Protein AF-A0A4P9Y990-F1 (afdb_monomer_lite)

Foldseek 3Di:
DDDDDDDDDDDPDPVVVVLVVVLVVVLLVLLVVLVPDPDPVVSVVSVVVNVLSVLLVLLVVLVHHSVVLVVVVVVVVVVVLVQWDADSPPRDIDRCVVVVNDDDPVVVVVVVVVSVVVSVPHD

Structure (mmCIF, N/CA/C/O backbone):
data_AF-A0A4P9Y990-F1
#
_entry.id   AF-A0A4P9Y990-F1
#
loop_
_atom_site.group_PDB
_atom_site.id
_atom_site.type_symbol
_atom_site.label_atom_id
_atom_site.label_alt_id
_atom_site.label_comp_id
_atom_site.label_asym_id
_atom_site.label_entity_id
_atom_site.label_seq_id
_atom_site.pdbx_PDB_ins_code
_atom_site.Cartn_x
_atom_site.Cartn_y
_atom_site.Cartn_z
_atom_site.occupancy
_atom_site.B_iso_or_equiv
_atom_site.auth_seq_id
_atom_site.auth_comp_id
_atom_site.auth_asym_id
_atom_site.auth_atom_id
_atom_site.pdbx_PDB_model_num
ATOM 1 N N . SER A 1 1 ? -18.519 -13.060 28.486 1.00 38.22 1 SER A N 1
ATOM 2 C CA . SER A 1 1 ? -18.771 -13.955 27.340 1.00 38.22 1 SER A CA 1
ATOM 3 C C . SER A 1 1 ? -17.691 -13.700 26.306 1.00 38.22 1 SER A C 1
ATOM 5 O O . SER A 1 1 ? -17.747 -12.657 25.667 1.00 38.22 1 SER A O 1
ATOM 7 N N . SER A 1 2 ? -16.680 -14.566 26.205 1.00 31.48 2 SER A N 1
ATOM 8 C CA . SER A 1 2 ? -15.669 -14.463 25.141 1.00 31.48 2 SER A CA 1
ATOM 9 C C . SER A 1 2 ? -16.326 -14.829 23.810 1.00 31.48 2 SER A C 1
ATOM 11 O O . SER A 1 2 ? -17.057 -15.820 23.753 1.00 31.48 2 SER A O 1
ATOM 13 N N . LYS A 1 3 ? -16.156 -13.997 22.780 1.00 41.78 3 LYS A N 1
ATOM 14 C CA . LYS A 1 3 ? -16.634 -14.278 21.423 1.00 41.78 3 LYS A CA 1
ATOM 15 C C . LYS A 1 3 ? -15.407 -14.570 20.569 1.00 41.78 3 LYS A C 1
ATOM 17 O O . LYS A 1 3 ? -14.598 -13.681 20.347 1.00 41.78 3 LYS A O 1
ATOM 22 N N . THR A 1 4 ? -15.268 -15.815 20.130 1.00 43.56 4 THR A N 1
ATOM 23 C CA . THR A 1 4 ? -14.177 -16.250 19.254 1.00 43.56 4 THR A CA 1
ATOM 24 C C . THR A 1 4 ? -14.634 -16.165 17.803 1.00 43.56 4 THR A C 1
ATOM 26 O O . THR A 1 4 ? -15.719 -16.640 17.470 1.00 43.56 4 THR A O 1
ATOM 29 N N . VAL A 1 5 ? -13.804 -15.569 16.949 1.00 43.94 5 VAL A N 1
ATOM 30 C CA . VAL A 1 5 ? -13.953 -15.569 15.489 1.00 43.94 5 VAL A CA 1
ATOM 31 C C . VAL A 1 5 ? -12.755 -16.316 14.911 1.00 43.94 5 VAL A C 1
ATOM 33 O O . VAL A 1 5 ? -11.632 -16.115 15.362 1.00 43.94 5 VAL A O 1
ATOM 36 N N . SER A 1 6 ? -12.997 -17.199 13.944 1.00 60.88 6 SER A N 1
ATOM 37 C CA . SER A 1 6 ? -11.956 -17.991 13.283 1.00 60.88 6 SER A CA 1
ATOM 38 C C . SER A 1 6 ? -11.836 -17.565 11.826 1.00 60.88 6 SER A C 1
ATOM 40 O O . SER A 1 6 ? -12.820 -17.609 11.087 1.00 60.88 6 SER A O 1
ATOM 42 N N . ILE A 1 7 ? -10.634 -17.164 11.417 1.00 59.03 7 ILE A N 1
ATOM 43 C CA . ILE A 1 7 ? -10.298 -16.810 10.035 1.00 59.03 7 ILE A CA 1
ATOM 44 C C . ILE A 1 7 ? -9.495 -17.975 9.452 1.00 59.03 7 ILE A C 1
ATOM 46 O O . ILE A 1 7 ? -8.493 -18.385 10.029 1.00 59.03 7 ILE A O 1
ATOM 50 N N . VAL A 1 8 ? -9.955 -18.541 8.333 1.00 70.50 8 VAL A N 1
ATOM 51 C CA . VAL A 1 8 ? -9.263 -19.644 7.649 1.00 70.50 8 VAL A CA 1
ATOM 52 C C . VAL A 1 8 ? -8.455 -19.076 6.492 1.00 70.50 8 VAL A C 1
ATOM 54 O O . VAL A 1 8 ? -9.025 -18.609 5.505 1.00 70.50 8 VAL A O 1
ATOM 57 N N . VAL A 1 9 ? -7.134 -19.157 6.602 1.00 65.06 9 VAL A N 1
ATOM 58 C CA . VAL A 1 9 ? -6.197 -18.768 5.545 1.00 65.06 9 VAL A CA 1
ATOM 59 C C . VAL A 1 9 ? -5.828 -20.002 4.721 1.00 65.06 9 VAL A C 1
ATOM 61 O O . VAL A 1 9 ? -5.624 -21.088 5.262 1.00 65.06 9 VAL A O 1
ATOM 64 N N . ARG A 1 10 ? -5.769 -19.863 3.392 1.00 72.69 10 ARG A N 1
ATOM 65 C CA . ARG A 1 10 ? -5.292 -20.909 2.473 1.00 72.69 10 ARG A CA 1
ATOM 66 C C . ARG A 1 10 ? -4.229 -20.320 1.553 1.00 72.69 10 ARG A C 1
ATOM 68 O O . ARG A 1 10 ? -4.499 -19.319 0.899 1.00 72.69 10 ARG A O 1
ATOM 75 N N . GLY A 1 11 ? -3.064 -20.960 1.479 1.00 68.44 11 GLY A N 1
ATOM 76 C CA . GLY A 1 11 ? -1.951 -20.571 0.608 1.00 68.44 11 GLY A CA 1
ATOM 77 C C . GLY A 1 11 ? -1.427 -21.750 -0.213 1.00 68.44 11 GLY A C 1
ATOM 78 O O . GLY A 1 11 ? -1.612 -22.908 0.161 1.00 68.44 11 GLY A O 1
ATOM 79 N N . GLY A 1 12 ? -0.807 -21.451 -1.359 1.00 67.88 12 GLY A N 1
ATOM 80 C CA . GLY A 1 12 ? -0.280 -22.456 -2.295 1.00 67.88 12 GLY A CA 1
ATOM 81 C C . GLY A 1 12 ? 1.034 -23.108 -1.851 1.00 67.88 12 GLY A C 1
ATOM 82 O O . GLY A 1 12 ? 1.370 -24.189 -2.327 1.00 67.88 12 GLY A O 1
ATOM 83 N N . THR A 1 13 ? 1.760 -22.480 -0.925 1.00 71.00 13 THR A N 1
ATOM 84 C CA . THR A 1 13 ? 2.963 -23.008 -0.269 1.00 71.00 13 THR A CA 1
ATOM 85 C C . THR A 1 13 ? 3.002 -22.530 1.187 1.00 71.00 13 THR A C 1
ATOM 87 O O . THR A 1 13 ? 2.322 -21.566 1.541 1.00 71.00 13 THR A O 1
ATOM 90 N N . VAL A 1 14 ? 3.781 -23.208 2.037 1.00 71.06 14 VAL A N 1
ATOM 91 C CA . VAL A 1 14 ? 3.857 -22.914 3.482 1.00 71.06 14 VAL A CA 1
ATOM 92 C C . VAL A 1 14 ? 4.420 -21.513 3.750 1.00 71.06 14 VAL A C 1
ATOM 94 O O . VAL A 1 14 ? 3.848 -20.786 4.546 1.00 71.06 14 VAL A O 1
ATOM 97 N N . ASN A 1 15 ? 5.436 -21.078 2.997 1.00 72.38 15 ASN A N 1
ATOM 98 C CA . ASN A 1 15 ? 6.017 -19.736 3.149 1.00 72.38 15 ASN A CA 1
ATOM 99 C C . ASN A 1 15 ? 4.982 -18.619 2.914 1.00 72.38 15 ASN A C 1
ATOM 101 O O . ASN A 1 15 ? 4.928 -17.656 3.665 1.00 72.38 15 ASN A O 1
ATOM 105 N N . TYR A 1 16 ? 4.106 -18.778 1.913 1.00 66.38 16 TYR A N 1
ATOM 106 C CA . TYR A 1 16 ? 3.026 -17.818 1.658 1.00 66.38 16 TYR A CA 1
ATOM 107 C C . TYR A 1 16 ? 1.974 -17.802 2.773 1.00 66.38 16 TYR A C 1
ATOM 109 O O . TYR A 1 16 ? 1.322 -16.785 2.981 1.00 66.38 16 TYR A O 1
ATOM 117 N N . LEU A 1 17 ? 1.761 -18.928 3.457 1.00 72.69 17 LEU A N 1
ATOM 118 C CA . LEU A 1 17 ? 0.848 -19.005 4.596 1.00 72.69 17 LEU A CA 1
ATOM 119 C C . LEU A 1 17 ? 1.424 -18.279 5.813 1.00 72.69 17 LEU A C 1
ATOM 121 O O . LEU A 1 17 ? 0.695 -17.497 6.416 1.00 72.69 17 LEU A O 1
ATOM 125 N N . ASP A 1 18 ? 2.711 -18.471 6.102 1.00 79.94 18 ASP A N 1
ATOM 126 C CA . ASP A 1 18 ? 3.406 -17.816 7.218 1.00 79.94 18 ASP A CA 1
ATOM 127 C C . ASP A 1 18 ? 3.433 -16.286 7.053 1.00 79.94 18 ASP A C 1
ATOM 129 O O . ASP A 1 18 ? 3.196 -15.545 8.010 1.00 79.94 18 ASP A O 1
ATOM 133 N N . ASP A 1 19 ? 3.659 -15.799 5.828 1.00 71.56 19 ASP A N 1
ATOM 134 C CA . ASP A 1 19 ? 3.644 -14.362 5.532 1.00 71.56 19 ASP A CA 1
ATOM 135 C C . ASP A 1 19 ? 2.238 -13.761 5.687 1.00 71.56 19 ASP A C 1
ATOM 137 O O . ASP A 1 19 ? 2.076 -12.660 6.223 1.00 71.56 19 ASP A O 1
ATOM 141 N N . ILE A 1 20 ? 1.197 -14.493 5.269 1.00 71.12 20 ILE A N 1
ATOM 142 C CA . ILE A 1 20 ? -0.190 -14.048 5.448 1.00 71.12 20 ILE A CA 1
ATOM 143 C C . ILE A 1 20 ? -0.571 -14.070 6.932 1.00 71.12 20 ILE A C 1
ATOM 145 O O . ILE A 1 20 ? -1.190 -13.117 7.405 1.00 71.12 20 ILE A O 1
ATOM 149 N N . GLU A 1 21 ? -0.193 -15.107 7.675 1.00 79.56 21 GLU A N 1
ATOM 150 C CA . GLU A 1 21 ? -0.446 -15.200 9.115 1.00 79.56 21 GLU A CA 1
ATOM 151 C C . GLU A 1 21 ? 0.193 -14.024 9.861 1.00 79.56 21 GLU A C 1
ATOM 153 O O . GLU A 1 21 ? -0.509 -13.316 10.586 1.00 79.56 21 GLU A O 1
ATOM 158 N N . ARG A 1 22 ? 1.467 -13.715 9.579 1.00 76.69 22 ARG A N 1
ATOM 159 C CA . ARG A 1 22 ? 2.141 -12.523 10.120 1.00 76.69 22 ARG A CA 1
ATOM 160 C C . ARG A 1 22 ? 1.415 -11.231 9.781 1.00 76.69 22 ARG A C 1
ATOM 162 O O . ARG A 1 22 ? 1.214 -10.400 10.661 1.00 76.69 22 ARG A O 1
ATOM 169 N N . SER A 1 23 ? 0.984 -11.067 8.530 1.00 71.69 23 SER A N 1
ATOM 170 C CA . SER A 1 23 ? 0.277 -9.851 8.117 1.00 71.69 23 SER A CA 1
ATOM 171 C C . SER A 1 23 ? -1.056 -9.666 8.855 1.00 71.69 23 SER A C 1
ATOM 173 O O . SER A 1 23 ? -1.426 -8.542 9.199 1.00 71.69 23 SER A O 1
ATOM 175 N N . ILE A 1 24 ? -1.762 -10.765 9.145 1.00 72.62 24 ILE A N 1
ATOM 176 C CA . ILE A 1 24 ? -3.019 -10.753 9.898 1.00 72.62 24 ILE A CA 1
ATOM 177 C C . ILE A 1 24 ? -2.746 -10.454 11.372 1.00 72.62 24 ILE A C 1
ATOM 179 O O . ILE A 1 24 ? -3.440 -9.619 11.951 1.00 72.62 24 ILE A O 1
ATOM 183 N N . ASP A 1 25 ? -1.730 -11.078 11.966 1.00 75.31 25 ASP A N 1
ATOM 184 C CA . ASP A 1 25 ? -1.332 -10.820 13.351 1.00 75.31 25 ASP A CA 1
ATOM 185 C C . ASP A 1 25 ? -0.914 -9.359 13.560 1.00 75.31 25 ASP A C 1
ATOM 187 O O . ASP A 1 25 ? -1.358 -8.714 14.518 1.00 75.31 25 ASP A O 1
ATOM 191 N N . ASP A 1 26 ? -0.130 -8.796 12.642 1.00 73.75 26 ASP A N 1
ATOM 192 C CA . ASP A 1 26 ? 0.271 -7.389 12.675 1.00 73.75 26 ASP A CA 1
ATOM 193 C C . ASP A 1 26 ? -0.935 -6.459 12.499 1.00 73.75 26 ASP A C 1
ATOM 195 O O . ASP A 1 26 ? -1.077 -5.474 13.232 1.00 73.75 26 ASP A O 1
ATOM 199 N N . ALA A 1 27 ? -1.853 -6.787 11.585 1.00 66.12 27 ALA A N 1
ATOM 200 C CA . ALA A 1 27 ? -3.084 -6.027 11.393 1.00 66.12 27 ALA A CA 1
ATOM 201 C C . ALA A 1 27 ? -3.962 -6.036 12.658 1.00 66.12 27 ALA A C 1
ATOM 203 O O . ALA A 1 27 ? -4.411 -4.978 13.110 1.00 66.12 27 ALA A O 1
ATOM 204 N N . VAL A 1 28 ? -4.156 -7.202 13.282 1.00 64.25 28 VAL A N 1
ATOM 205 C CA . VAL A 1 28 ? -4.940 -7.351 14.518 1.00 64.25 28 VAL A CA 1
ATOM 206 C C . VAL A 1 28 ? -4.285 -6.598 15.678 1.00 64.25 28 VAL A C 1
ATOM 208 O O . VAL A 1 28 ? -4.972 -5.877 16.409 1.00 64.25 28 VAL A O 1
ATOM 211 N N . ASN A 1 29 ? -2.965 -6.703 15.841 1.00 65.94 29 ASN A N 1
ATOM 212 C CA . ASN A 1 29 ? -2.233 -6.001 16.899 1.00 65.94 29 ASN A CA 1
ATOM 213 C C . ASN A 1 29 ? -2.242 -4.475 16.709 1.00 65.94 29 ASN A C 1
ATOM 215 O O . ASN A 1 29 ? -2.383 -3.728 17.687 1.00 65.94 29 ASN A O 1
ATOM 219 N N . ASN A 1 30 ? -2.174 -3.996 15.466 1.00 60.88 30 ASN A N 1
ATOM 220 C CA . ASN A 1 30 ? -2.280 -2.571 15.155 1.00 60.88 30 ASN A CA 1
ATOM 221 C C . ASN A 1 30 ? -3.689 -2.037 15.431 1.00 60.88 30 ASN A C 1
ATOM 223 O O . ASN A 1 30 ? -3.840 -0.996 16.073 1.00 60.88 30 ASN A O 1
ATOM 227 N N . VAL A 1 31 ? -4.729 -2.777 15.046 1.00 58.72 31 VAL A N 1
ATOM 228 C CA . VAL A 1 31 ? -6.126 -2.426 15.340 1.00 58.72 31 VAL A CA 1
ATOM 229 C C . VAL A 1 31 ? -6.402 -2.412 16.842 1.00 58.72 31 VAL A C 1
ATOM 231 O O . VAL A 1 31 ? -7.008 -1.467 17.350 1.00 58.72 31 VAL A O 1
ATOM 234 N N . LYS A 1 32 ? -5.914 -3.414 17.577 1.00 58.91 32 LYS A N 1
ATOM 235 C CA . LYS A 1 32 ? -6.016 -3.457 19.041 1.00 58.91 32 LYS A CA 1
ATOM 236 C C . LYS A 1 32 ? -5.365 -2.230 19.678 1.00 58.91 32 LYS A C 1
ATOM 238 O O . LYS A 1 32 ? -5.909 -1.667 20.626 1.00 58.91 32 LYS A O 1
ATOM 243 N N . SER A 1 33 ? -4.236 -1.792 19.126 1.00 56.41 33 SER A N 1
ATOM 244 C CA . SER A 1 33 ? -3.546 -0.578 19.566 1.00 56.41 33 SER A CA 1
ATOM 245 C C . SER A 1 33 ? -4.368 0.684 19.279 1.00 56.41 33 SER A C 1
ATOM 247 O O . SER A 1 33 ? -4.441 1.564 20.130 1.00 56.41 33 SER A O 1
ATOM 249 N N . ILE A 1 34 ? -5.056 0.758 18.133 1.00 55.75 34 ILE A N 1
ATOM 250 C CA . ILE A 1 34 ? -5.950 1.872 17.759 1.00 55.75 34 ILE A CA 1
ATOM 251 C C . ILE A 1 34 ? -7.200 1.930 18.652 1.00 55.75 34 ILE A C 1
ATOM 253 O O . ILE A 1 34 ? -7.589 3.016 19.083 1.00 55.75 34 ILE A O 1
ATOM 257 N N . ALA A 1 35 ? -7.809 0.782 18.966 1.00 54.34 35 ALA A N 1
ATOM 258 C CA . ALA A 1 35 ? -9.000 0.692 19.817 1.00 54.34 35 ALA A CA 1
ATOM 259 C C . ALA A 1 35 ? -8.744 1.129 21.273 1.00 54.34 35 ALA A C 1
ATOM 261 O O . ALA A 1 35 ? -9.676 1.506 21.981 1.00 54.34 35 ALA A O 1
ATOM 262 N N . GLN A 1 36 ? -7.484 1.104 21.720 1.00 57.12 36 GLN A N 1
ATOM 263 C CA . GLN A 1 36 ? -7.077 1.558 23.053 1.00 57.12 36 GLN A CA 1
ATOM 264 C C . GLN A 1 36 ? -6.690 3.049 23.107 1.00 57.12 36 GLN A C 1
ATOM 266 O O . GLN A 1 36 ? -6.448 3.579 24.193 1.00 57.12 36 GLN A O 1
ATOM 271 N N . VAL A 1 37 ? -6.637 3.756 21.970 1.00 55.03 37 VAL A N 1
ATOM 272 C CA . VAL A 1 37 ? -6.197 5.159 21.912 1.00 55.03 37 VAL A CA 1
ATOM 273 C C . VAL A 1 37 ? -7.391 6.107 22.086 1.00 55.03 37 VAL A C 1
ATOM 275 O O . VAL A 1 37 ? -8.257 6.219 21.227 1.00 55.03 37 VAL A O 1
ATOM 278 N N . HIS A 1 38 ? -7.402 6.865 23.187 1.00 56.97 38 HIS A N 1
ATOM 279 C CA . HIS A 1 38 ? -8.414 7.888 23.507 1.00 56.97 38 HIS A CA 1
ATOM 280 C C . HIS A 1 38 ? -8.335 9.173 22.645 1.00 56.97 38 HIS A C 1
ATOM 282 O O . HIS A 1 38 ? -9.072 10.125 22.899 1.00 56.97 38 HIS A O 1
ATOM 288 N N . ASN A 1 39 ? -7.442 9.238 21.649 1.00 61.06 39 ASN A N 1
ATOM 289 C CA . ASN A 1 39 ? -7.162 10.441 20.860 1.00 61.06 39 ASN A CA 1
ATOM 290 C C . ASN A 1 39 ? -7.367 10.207 19.353 1.00 61.06 39 ASN A C 1
ATOM 292 O O . ASN A 1 39 ? -6.555 9.557 18.697 1.00 61.06 39 ASN A O 1
ATOM 296 N N . TYR A 1 40 ? -8.432 10.796 18.803 1.00 61.19 40 TYR A N 1
ATOM 297 C CA . TYR A 1 40 ? -8.868 10.625 17.412 1.00 61.19 40 TYR A CA 1
ATOM 298 C C . TYR A 1 40 ? -7.768 10.924 16.379 1.00 61.19 40 TYR A C 1
ATOM 300 O O . TYR A 1 40 ? -7.638 10.205 15.392 1.00 61.19 40 TYR A O 1
ATOM 308 N N . SER A 1 41 ? -6.932 11.945 16.609 1.00 59.41 41 SER A N 1
ATOM 309 C CA . SER A 1 41 ? -5.860 12.315 15.672 1.00 59.41 41 SER A CA 1
ATOM 310 C C . SER A 1 41 ? -4.759 11.255 15.576 1.00 59.41 41 SER A C 1
ATOM 312 O O . SER A 1 41 ? -4.267 10.978 14.485 1.00 59.41 41 SER A O 1
ATOM 314 N N . ALA A 1 42 ? -4.412 10.610 16.691 1.00 63.47 42 ALA A N 1
ATOM 315 C CA . ALA A 1 42 ? -3.436 9.525 16.710 1.00 63.47 42 ALA A CA 1
ATOM 316 C C . ALA A 1 42 ? -3.992 8.255 16.045 1.00 63.47 42 ALA A C 1
ATOM 318 O O . ALA A 1 42 ? -3.266 7.580 15.317 1.00 63.47 42 ALA A O 1
ATOM 319 N N . SER A 1 43 ? -5.284 7.966 16.228 1.00 65.06 43 SER A N 1
ATOM 320 C CA . SER A 1 43 ? -5.955 6.824 15.597 1.00 65.06 43 SER A CA 1
ATOM 321 C C . SER A 1 43 ? -5.989 6.932 14.069 1.00 65.06 43 SER A C 1
ATOM 323 O O . SER A 1 43 ? -5.759 5.938 13.387 1.00 65.06 43 SER A O 1
ATOM 325 N N . VAL A 1 44 ? -6.203 8.134 13.520 1.00 63.38 44 VAL A N 1
ATOM 326 C CA . VAL A 1 44 ? -6.188 8.365 12.062 1.00 63.38 44 VAL A CA 1
ATOM 327 C C . VAL A 1 44 ? -4.787 8.163 11.473 1.00 63.38 44 VAL A C 1
ATOM 329 O O . VAL A 1 44 ? -4.651 7.531 10.428 1.00 63.38 44 VAL A O 1
ATOM 332 N N . ILE A 1 45 ? -3.738 8.638 12.155 1.00 68.19 45 ILE A N 1
ATOM 333 C CA . ILE A 1 45 ? -2.348 8.434 11.711 1.00 68.19 45 ILE A CA 1
ATOM 334 C C . ILE A 1 45 ? -1.991 6.945 11.749 1.00 68.19 45 ILE A C 1
ATOM 336 O O . ILE A 1 45 ? -1.476 6.412 10.770 1.00 68.19 45 ILE A O 1
ATOM 340 N N . LYS A 1 46 ? -2.329 6.250 12.841 1.00 70.00 46 LYS A N 1
ATOM 341 C CA . LYS A 1 46 ? -2.081 4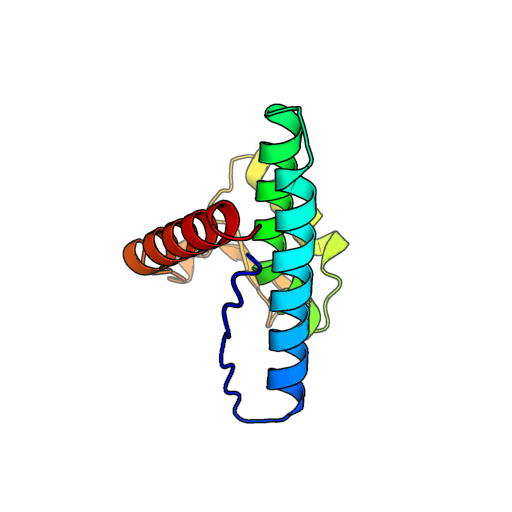.809 12.996 1.00 70.00 46 LYS A CA 1
ATOM 342 C C . LYS A 1 46 ? -2.836 3.967 11.967 1.00 70.00 46 LYS A C 1
ATOM 344 O O . LYS A 1 46 ? -2.296 2.983 11.475 1.00 70.00 46 LYS A O 1
ATOM 349 N N . PHE A 1 47 ? -4.051 4.371 11.599 1.00 71.19 47 PHE A N 1
ATOM 350 C CA . PHE A 1 47 ? -4.790 3.748 10.503 1.00 71.19 47 PHE A CA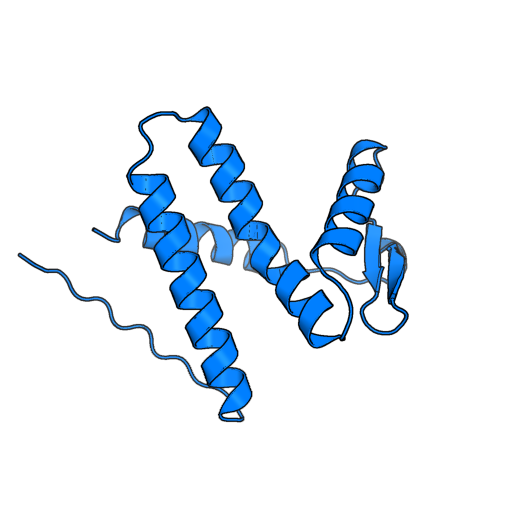 1
ATOM 351 C C . PHE A 1 47 ? -4.061 3.923 9.162 1.00 71.19 47 PHE A C 1
ATOM 353 O O . PHE A 1 47 ? -3.891 2.958 8.421 1.00 71.19 47 PHE A O 1
ATOM 360 N N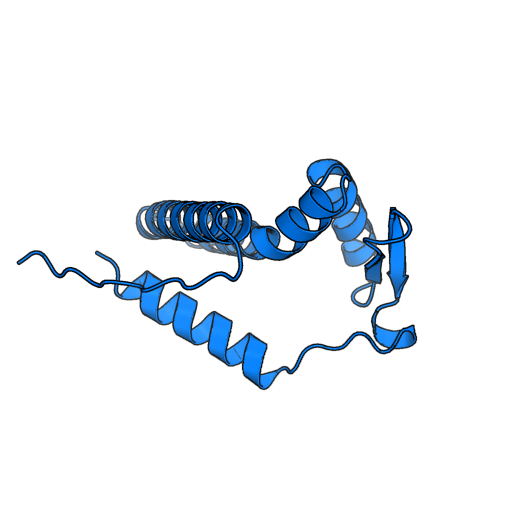 . GLY A 1 48 ? -3.558 5.128 8.875 1.00 71.56 48 GLY A N 1
ATOM 361 C CA . GLY A 1 48 ? -2.737 5.382 7.689 1.00 71.56 48 GLY A CA 1
ATOM 362 C C . GLY A 1 48 ? -1.434 4.574 7.667 1.00 71.56 48 G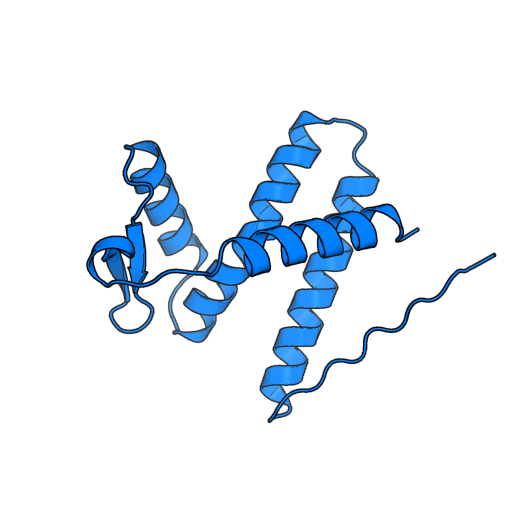LY A C 1
ATOM 363 O O . GLY A 1 48 ? -1.041 4.083 6.613 1.00 71.56 48 GLY A O 1
ATOM 364 N N . GLU A 1 49 ? -0.783 4.392 8.818 1.00 75.69 49 GLU A N 1
ATOM 365 C CA . GLU A 1 49 ? 0.390 3.516 8.958 1.00 75.69 49 GLU A CA 1
ATOM 366 C C . GLU A 1 49 ? 0.045 2.046 8.692 1.00 75.69 49 GLU A C 1
ATOM 368 O O . GLU A 1 49 ? 0.799 1.364 8.001 1.00 75.69 49 GLU A O 1
ATOM 373 N N . ALA A 1 50 ? -1.107 1.566 9.169 1.00 75.81 50 ALA A N 1
ATOM 374 C CA . ALA A 1 50 ? -1.549 0.191 8.943 1.00 75.81 50 ALA A CA 1
ATOM 375 C C . ALA A 1 50 ? -1.754 -0.115 7.449 1.00 75.81 50 ALA A C 1
ATOM 377 O O . ALA A 1 50 ? -1.344 -1.172 6.979 1.00 75.81 50 ALA A O 1
ATOM 378 N N . LEU A 1 51 ? -2.292 0.832 6.673 1.00 75.94 51 LEU A N 1
ATOM 379 C CA . LEU A 1 51 ? -2.458 0.670 5.221 1.00 75.94 51 LEU A CA 1
ATOM 380 C C . LEU A 1 51 ? -1.128 0.540 4.462 1.00 75.94 51 LEU A C 1
ATOM 382 O O . LEU A 1 51 ? -1.112 0.038 3.338 1.00 75.94 51 LEU A O 1
ATOM 386 N N . GLN A 1 52 ? -0.006 0.952 5.061 1.00 78.88 52 GLN A N 1
ATOM 387 C CA . GLN A 1 52 ? 1.316 0.804 4.449 1.00 78.88 52 GLN A CA 1
ATOM 388 C C . GLN A 1 52 ? 1.818 -0.639 4.474 1.00 78.88 52 GLN A C 1
ATOM 390 O O . GLN A 1 52 ? 2.809 -0.919 3.803 1.00 78.88 52 GLN A O 1
ATOM 395 N N . ILE A 1 53 ? 1.171 -1.555 5.206 1.00 82.06 53 ILE A N 1
ATOM 396 C CA . ILE A 1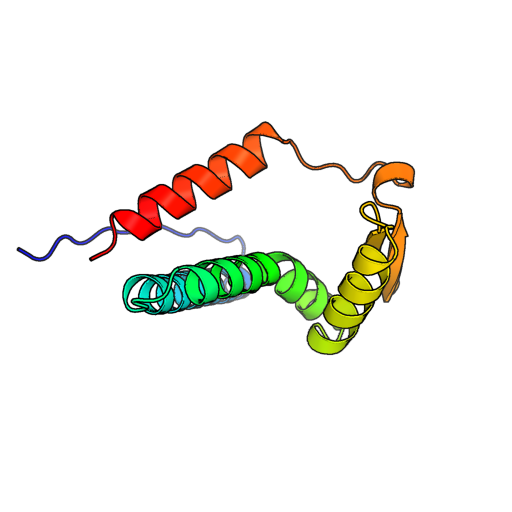 53 ? 1.631 -2.945 5.278 1.00 82.06 53 ILE A CA 1
ATOM 397 C C . ILE A 1 53 ? 1.648 -3.594 3.893 1.00 82.06 53 ILE A C 1
ATOM 399 O O . ILE A 1 53 ? 2.655 -4.169 3.508 1.00 82.06 53 ILE A O 1
ATOM 403 N N . ILE A 1 54 ? 0.600 -3.385 3.090 1.00 79.50 54 ILE A N 1
ATOM 404 C CA . ILE A 1 54 ? 0.473 -3.971 1.751 1.00 79.50 54 ILE A CA 1
ATOM 405 C C . ILE A 1 54 ? 1.645 -3.554 0.845 1.00 79.50 54 ILE A C 1
ATOM 407 O O . ILE A 1 54 ? 2.364 -4.435 0.368 1.00 79.50 54 ILE A O 1
ATOM 411 N N . PRO A 1 55 ? 1.902 -2.251 0.603 1.00 82.31 55 PRO A N 1
ATOM 412 C CA . PRO A 1 55 ? 3.024 -1.857 -0.239 1.00 82.31 55 PRO A CA 1
ATOM 413 C C . PRO A 1 55 ? 4.380 -2.172 0.405 1.00 82.31 55 PRO A C 1
ATOM 415 O O . PRO A 1 55 ? 5.305 -2.516 -0.322 1.00 82.31 55 PRO A O 1
ATOM 418 N N . ARG A 1 56 ? 4.522 -2.131 1.740 1.00 86.38 56 ARG A N 1
ATOM 419 C CA . ARG A 1 56 ? 5.781 -2.518 2.402 1.00 86.38 56 ARG A CA 1
ATOM 420 C C . ARG A 1 56 ? 6.124 -3.981 2.163 1.00 86.38 56 ARG A C 1
ATOM 422 O O . ARG A 1 56 ? 7.253 -4.262 1.777 1.00 86.38 56 ARG A O 1
ATOM 429 N N . THR A 1 57 ? 5.158 -4.879 2.328 1.00 85.19 57 THR A N 1
ATOM 430 C CA . THR A 1 57 ? 5.341 -6.312 2.091 1.00 85.19 57 THR A CA 1
ATOM 431 C C . THR A 1 57 ? 5.675 -6.594 0.627 1.00 85.19 57 THR A C 1
ATOM 433 O O . THR A 1 57 ? 6.554 -7.401 0.352 1.00 85.19 57 THR A O 1
ATOM 436 N N . LEU A 1 58 ? 5.045 -5.901 -0.330 1.00 83.06 58 LEU A N 1
ATOM 437 C CA . LEU A 1 58 ? 5.385 -6.054 -1.752 1.00 83.06 58 LEU A CA 1
ATOM 438 C C . LEU A 1 58 ? 6.823 -5.615 -2.062 1.00 83.06 58 LEU A C 1
ATOM 440 O O . LEU A 1 58 ? 7.528 -6.309 -2.792 1.00 83.06 58 LEU A O 1
ATOM 444 N N . VAL A 1 59 ? 7.265 -4.491 -1.494 1.00 86.81 59 VAL A N 1
ATOM 445 C CA . VAL A 1 59 ? 8.637 -3.978 -1.656 1.00 86.81 59 VAL A CA 1
ATOM 446 C C . VAL A 1 59 ? 9.656 -4.921 -1.010 1.00 86.81 59 VAL A C 1
ATOM 448 O O . VAL A 1 59 ? 10.692 -5.212 -1.606 1.00 86.81 59 VAL A O 1
ATOM 451 N N . GLU A 1 60 ? 9.353 -5.429 0.185 1.00 88.38 60 GLU A N 1
ATOM 452 C CA . GLU A 1 60 ? 10.211 -6.367 0.915 1.00 88.38 60 GLU A CA 1
ATOM 453 C C . GLU A 1 60 ? 10.353 -7.697 0.173 1.00 88.38 60 GLU A C 1
ATOM 455 O O . GLU A 1 60 ? 11.467 -8.177 -0.031 1.00 88.38 60 GLU A O 1
ATOM 460 N N . ASN A 1 61 ? 9.238 -8.249 -0.314 1.00 88.88 61 ASN A N 1
ATOM 461 C CA . ASN A 1 61 ? 9.217 -9.489 -1.092 1.00 88.88 61 ASN A CA 1
ATOM 462 C C . ASN A 1 61 ? 9.973 -9.363 -2.418 1.00 88.88 61 ASN A C 1
ATOM 464 O O . ASN A 1 61 ? 10.486 -10.353 -2.938 1.00 88.88 61 ASN A O 1
ATOM 468 N N . ALA A 1 62 ? 10.065 -8.149 -2.954 1.00 86.81 62 ALA A N 1
ATOM 469 C CA . ALA A 1 62 ? 10.867 -7.836 -4.127 1.00 86.81 62 ALA A CA 1
ATOM 470 C C . ALA A 1 62 ? 12.367 -7.648 -3.814 1.00 86.81 62 ALA A C 1
ATOM 472 O O . ALA A 1 62 ? 13.164 -7.432 -4.724 1.00 86.81 62 ALA A O 1
ATOM 473 N N . GLY A 1 63 ? 12.772 -7.763 -2.544 1.00 89.81 63 GLY A N 1
ATOM 474 C CA . GLY A 1 63 ? 14.166 -7.671 -2.103 1.00 89.81 63 GLY A CA 1
ATOM 475 C C . GLY A 1 63 ? 14.665 -6.242 -1.874 1.00 89.81 63 GLY A C 1
ATOM 476 O O . GLY A 1 63 ? 15.867 -6.037 -1.699 1.00 89.81 63 GLY A O 1
ATOM 477 N N . PHE A 1 64 ? 13.768 -5.255 -1.865 1.00 90.56 64 PHE A N 1
ATOM 478 C CA . PHE A 1 64 ? 14.102 -3.851 -1.630 1.00 90.56 64 PHE A CA 1
ATOM 479 C C . PHE A 1 64 ? 13.871 -3.455 -0.172 1.00 90.56 64 PHE A C 1
ATOM 481 O O . PHE A 1 64 ? 13.268 -4.189 0.605 1.00 90.56 64 PHE A O 1
ATOM 488 N N . TYR A 1 65 ? 14.358 -2.271 0.213 1.00 90.62 65 TYR A N 1
ATOM 489 C CA . TYR A 1 65 ? 14.255 -1.772 1.583 1.00 90.62 65 TYR A CA 1
ATOM 490 C C . TYR A 1 65 ? 12.996 -0.902 1.771 1.00 90.62 65 TYR A C 1
ATOM 492 O O . TYR A 1 65 ? 13.010 0.279 1.406 1.00 90.62 65 TYR A O 1
ATOM 500 N N . PRO A 1 66 ? 11.911 -1.414 2.389 1.00 87.31 66 PRO A N 1
ATOM 501 C CA . PRO A 1 66 ? 10.602 -0.756 2.345 1.00 87.31 66 PRO A CA 1
ATOM 502 C C . PRO A 1 66 ? 10.583 0.618 3.001 1.00 87.31 66 PRO A C 1
ATOM 504 O O . PRO A 1 66 ? 9.881 1.519 2.558 1.00 87.31 66 PRO A O 1
ATOM 507 N N . THR A 1 67 ? 11.364 0.804 4.064 1.00 88.81 67 THR A N 1
ATOM 508 C CA . THR A 1 67 ? 11.378 2.063 4.814 1.00 88.81 67 THR A CA 1
ATOM 509 C C . THR A 1 67 ? 11.874 3.237 3.969 1.00 88.81 67 THR A C 1
ATOM 511 O O . THR A 1 67 ? 11.307 4.321 4.070 1.00 88.81 67 THR A O 1
ATOM 514 N N . ALA A 1 68 ? 12.901 3.035 3.138 1.00 89.62 68 ALA A N 1
ATOM 515 C CA . ALA A 1 68 ? 13.437 4.100 2.291 1.00 89.62 68 ALA A CA 1
ATOM 516 C C . ALA A 1 68 ? 12.505 4.387 1.106 1.00 89.62 68 ALA A C 1
ATOM 518 O O . ALA A 1 68 ? 12.170 5.543 0.849 1.00 89.62 68 ALA A O 1
ATOM 519 N N . GLU A 1 69 ? 12.024 3.335 0.441 1.00 89.44 69 GLU A N 1
ATOM 520 C CA . GLU A 1 69 ? 11.221 3.475 -0.776 1.00 89.44 69 GLU A CA 1
ATOM 521 C C . GLU A 1 69 ? 9.837 4.064 -0.509 1.00 89.44 69 GLU A C 1
ATOM 523 O O . GLU A 1 69 ? 9.383 4.954 -1.229 1.00 89.44 69 GLU A O 1
ATOM 528 N N . ILE A 1 70 ? 9.184 3.638 0.574 1.00 87.94 70 ILE A N 1
ATOM 529 C CA . ILE A 1 70 ? 7.887 4.187 0.973 1.00 87.94 70 ILE A CA 1
ATOM 530 C C . ILE A 1 70 ? 8.027 5.651 1.415 1.00 87.94 70 ILE A C 1
ATOM 532 O O . ILE A 1 70 ? 7.181 6.473 1.068 1.00 87.94 70 ILE A O 1
ATOM 536 N N . ALA A 1 71 ? 9.106 6.013 2.120 1.00 87.88 71 ALA A N 1
ATOM 537 C CA . ALA A 1 71 ? 9.362 7.404 2.498 1.00 87.88 71 ALA A CA 1
ATOM 538 C C . ALA A 1 71 ? 9.586 8.306 1.273 1.00 87.88 71 ALA A C 1
ATOM 540 O O . ALA A 1 71 ? 9.042 9.410 1.214 1.00 87.88 71 ALA A O 1
ATOM 541 N N . ASN A 1 72 ? 10.332 7.821 0.275 1.00 87.88 72 ASN A N 1
ATOM 542 C CA . ASN A 1 72 ? 10.518 8.534 -0.986 1.00 87.88 72 ASN A CA 1
ATOM 543 C C . ASN A 1 72 ? 9.184 8.715 -1.728 1.00 87.88 72 ASN A C 1
ATOM 545 O O . ASN A 1 72 ? 8.864 9.813 -2.185 1.00 87.88 72 ASN A O 1
ATOM 549 N N . LEU A 1 73 ? 8.364 7.662 -1.784 1.00 87.06 73 LEU A N 1
ATOM 550 C CA . LEU A 1 73 ? 7.048 7.718 -2.415 1.00 87.06 73 LEU A CA 1
ATOM 551 C C . LEU A 1 73 ? 6.136 8.765 -1.754 1.00 87.06 73 LEU A C 1
ATOM 553 O O . LEU A 1 73 ? 5.489 9.542 -2.454 1.00 87.06 73 LEU A O 1
ATOM 557 N N . PHE A 1 74 ? 6.146 8.856 -0.420 1.00 85.75 74 PHE A N 1
ATOM 558 C CA . PHE A 1 74 ? 5.401 9.888 0.304 1.00 85.75 74 PHE A CA 1
ATOM 559 C C . PHE A 1 74 ? 5.877 11.305 -0.017 1.00 85.75 74 PHE A C 1
ATOM 561 O O . PHE A 1 74 ? 5.043 12.174 -0.268 1.00 85.75 74 PHE A O 1
ATOM 568 N N . ALA A 1 75 ? 7.191 11.537 -0.063 1.00 86.75 75 ALA A N 1
ATOM 569 C CA . ALA A 1 75 ? 7.740 12.846 -0.417 1.00 86.75 75 ALA A CA 1
ATOM 570 C C . ALA A 1 75 ? 7.313 13.284 -1.831 1.00 86.75 75 ALA A C 1
ATOM 572 O O . ALA A 1 75 ? 7.061 14.465 -2.073 1.00 86.75 75 ALA A O 1
ATOM 573 N N . LEU A 1 76 ? 7.192 12.335 -2.763 1.00 84.06 76 LEU A N 1
ATOM 574 C CA . LEU A 1 76 ? 6.705 12.587 -4.121 1.00 84.06 76 LEU A CA 1
ATOM 575 C C . LEU A 1 76 ? 5.190 12.840 -4.164 1.00 84.06 76 LEU A C 1
ATOM 577 O O . LEU A 1 76 ? 4.717 13.692 -4.922 1.00 84.06 76 LEU A O 1
ATOM 581 N N . HIS A 1 77 ? 4.415 12.130 -3.344 1.00 86.69 77 HIS A N 1
ATOM 582 C CA . HIS A 1 77 ? 2.970 12.347 -3.218 1.00 86.69 77 HIS A CA 1
ATOM 583 C C . HIS A 1 77 ? 2.645 13.700 -2.581 1.00 86.69 77 HIS A C 1
ATOM 585 O O . HIS A 1 77 ? 1.707 14.361 -3.026 1.00 86.69 77 HIS A O 1
ATOM 591 N N . GLU A 1 78 ? 3.445 14.157 -1.615 1.00 84.19 78 GLU A N 1
ATOM 592 C CA . GLU A 1 78 ? 3.323 15.492 -1.011 1.00 84.19 78 GLU A CA 1
ATOM 593 C C . GLU A 1 78 ? 3.541 16.612 -2.042 1.00 84.19 78 GLU A C 1
ATOM 595 O O . GLU A 1 78 ? 2.897 17.659 -1.985 1.00 84.19 78 GLU A O 1
ATOM 600 N N . GLN A 1 79 ? 4.365 16.356 -3.061 1.00 85.81 79 GLN A N 1
ATOM 601 C CA . GLN A 1 79 ? 4.581 17.256 -4.200 1.00 85.81 79 GLN A CA 1
ATOM 602 C C . GLN A 1 79 ? 3.442 17.213 -5.241 1.00 85.81 79 GLN A C 1
ATOM 604 O O . GLN A 1 79 ? 3.532 17.861 -6.283 1.00 85.81 79 GLN A O 1
ATOM 609 N N . GLY A 1 80 ? 2.362 16.467 -4.980 1.00 81.25 80 GLY A N 1
ATOM 610 C CA . GLY A 1 80 ? 1.171 16.383 -5.832 1.00 81.25 80 GLY A CA 1
ATOM 611 C C . GLY A 1 80 ? 1.155 15.203 -6.808 1.00 81.25 80 GLY A C 1
ATOM 612 O O . GLY A 1 80 ? 0.224 15.085 -7.606 1.00 81.25 80 GLY A O 1
ATOM 613 N N . SER A 1 81 ? 2.138 14.302 -6.747 1.00 79.75 81 SER A N 1
ATOM 614 C CA . SER A 1 81 ? 2.271 13.190 -7.700 1.00 79.75 81 SER A CA 1
ATOM 615 C C . SER A 1 81 ? 1.523 11.929 -7.252 1.00 79.75 81 SER A C 1
ATOM 617 O O . SER A 1 81 ? 2.120 10.872 -7.076 1.00 79.75 81 SER A O 1
ATOM 619 N N . ALA A 1 82 ? 0.202 12.024 -7.074 1.00 80.50 82 ALA A N 1
ATOM 620 C CA . ALA A 1 82 ? -0.628 10.956 -6.495 1.00 80.50 82 ALA A CA 1
ATOM 621 C C . ALA A 1 82 ? -0.702 9.647 -7.315 1.00 80.50 82 ALA A C 1
ATOM 623 O O . ALA A 1 82 ? -1.179 8.636 -6.806 1.00 80.50 82 ALA A O 1
ATOM 624 N N . THR A 1 83 ? -0.274 9.651 -8.582 1.00 83.81 83 THR A N 1
ATOM 625 C CA . THR A 1 83 ? -0.295 8.461 -9.454 1.00 83.81 83 THR A CA 1
ATOM 626 C C . THR A 1 83 ? 1.013 7.679 -9.450 1.00 83.81 83 THR A C 1
ATOM 628 O O . THR A 1 83 ? 1.082 6.613 -10.063 1.00 83.81 83 THR A O 1
ATOM 631 N N . LEU A 1 84 ? 2.052 8.179 -8.774 1.00 86.38 84 LEU A N 1
ATOM 632 C CA . LEU A 1 84 ? 3.310 7.454 -8.663 1.00 86.38 84 LEU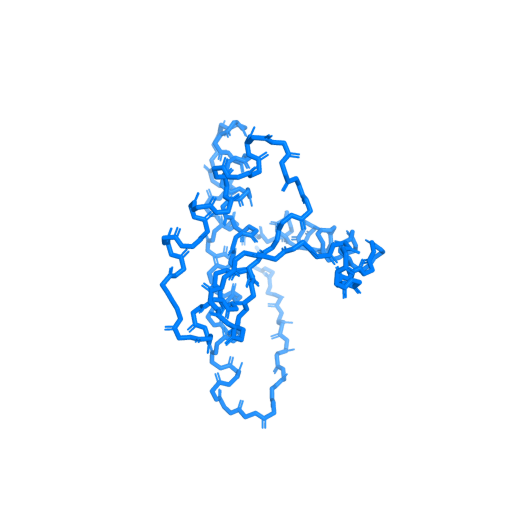 A CA 1
ATOM 633 C C . LEU A 1 84 ? 3.150 6.246 -7.739 1.00 86.38 84 LEU A C 1
ATOM 635 O O . LEU A 1 84 ? 2.564 6.343 -6.661 1.00 86.38 84 LEU A O 1
ATOM 639 N N . GLY A 1 85 ? 3.704 5.121 -8.166 1.00 87.94 85 GLY A N 1
ATOM 640 C CA . GLY A 1 85 ? 3.866 3.898 -7.396 1.00 87.94 85 GLY A CA 1
ATOM 641 C C . GLY A 1 85 ? 5.323 3.448 -7.397 1.00 87.94 85 GLY A C 1
ATOM 642 O O . GLY A 1 85 ? 6.198 4.109 -7.960 1.00 87.94 85 GLY A O 1
ATOM 643 N N . PHE A 1 86 ? 5.577 2.308 -6.766 1.00 89.31 86 PHE A N 1
ATOM 644 C CA . PHE A 1 86 ? 6.885 1.666 -6.751 1.00 89.31 86 PHE A CA 1
ATOM 645 C C . PHE A 1 86 ? 6.884 0.458 -7.691 1.00 89.31 86 PHE A C 1
ATOM 647 O O . PHE A 1 86 ? 6.037 -0.428 -7.562 1.00 89.31 86 PHE A O 1
ATOM 654 N N . ASN A 1 87 ? 7.822 0.428 -8.633 1.00 89.75 87 ASN A N 1
ATOM 655 C CA . ASN A 1 87 ? 8.060 -0.702 -9.514 1.00 89.75 87 ASN A CA 1
ATOM 656 C C . ASN A 1 87 ? 8.929 -1.734 -8.785 1.00 89.75 87 ASN A C 1
ATOM 658 O O . ASN A 1 87 ? 10.127 -1.534 -8.598 1.00 89.75 87 ASN A O 1
ATOM 662 N N . VAL A 1 88 ? 8.316 -2.851 -8.406 1.00 87.25 88 VAL A N 1
ATOM 663 C CA . VAL A 1 88 ? 8.985 -3.964 -7.721 1.00 87.25 88 VAL A CA 1
ATOM 664 C C . VAL A 1 88 ? 9.922 -4.777 -8.617 1.00 87.25 88 VAL A C 1
ATOM 666 O O . VAL A 1 88 ? 10.715 -5.552 -8.102 1.00 87.25 88 VAL A O 1
ATOM 669 N N . GLU A 1 89 ? 9.854 -4.633 -9.939 1.00 87.00 89 GLU A N 1
ATOM 670 C CA . GLU A 1 89 ? 10.753 -5.343 -10.858 1.00 87.00 89 GLU A CA 1
ATOM 671 C C . GLU A 1 89 ? 12.056 -4.566 -11.079 1.00 87.00 89 GLU A C 1
ATOM 673 O O . GLU A 1 89 ? 13.136 -5.149 -11.134 1.00 87.00 89 GLU A O 1
ATOM 678 N N . GLU A 1 90 ? 11.958 -3.238 -11.177 1.00 86.69 90 GLU A N 1
ATOM 679 C CA . GLU A 1 90 ? 13.089 -2.358 -11.501 1.00 86.69 90 GLU A CA 1
ATOM 680 C C . GLU A 1 90 ? 13.650 -1.597 -10.292 1.00 86.69 90 GLU A C 1
ATOM 682 O O . GLU A 1 90 ? 14.744 -1.037 -10.374 1.00 86.69 90 GLU A O 1
ATOM 687 N N . GLY A 1 91 ? 12.921 -1.551 -9.174 1.00 86.62 91 GLY A N 1
ATOM 688 C CA . GLY A 1 91 ? 13.313 -0.798 -7.980 1.00 86.62 91 GLY A CA 1
ATOM 689 C C . GLY A 1 91 ? 13.209 0.721 -8.140 1.00 86.62 91 GLY A C 1
ATOM 690 O O . GLY A 1 91 ? 13.979 1.459 -7.531 1.00 86.62 91 GLY A O 1
ATOM 691 N N . SER A 1 92 ? 12.305 1.197 -8.997 1.00 88.00 92 SER A N 1
ATOM 692 C CA . SER A 1 92 ? 12.169 2.608 -9.378 1.00 88.00 92 SER A CA 1
ATOM 693 C C . SER A 1 92 ? 10.729 3.104 -9.220 1.00 88.00 92 SER A C 1
ATOM 695 O O . SER A 1 92 ? 9.789 2.321 -9.095 1.00 88.00 92 SER A O 1
ATOM 697 N N . GLN A 1 93 ? 10.522 4.420 -9.197 1.00 88.38 93 GLN A N 1
ATOM 698 C CA . GLN A 1 93 ? 9.180 5.001 -9.160 1.00 88.38 93 GLN A CA 1
ATOM 699 C C . GLN A 1 93 ? 8.580 5.033 -10.564 1.00 88.38 93 GLN A C 1
ATOM 701 O O . GLN A 1 93 ? 9.232 5.443 -11.524 1.00 88.38 93 GLN A O 1
ATOM 706 N N . ILE A 1 94 ? 7.312 4.648 -10.670 1.00 89.44 94 ILE A N 1
ATOM 707 C CA . ILE A 1 94 ? 6.603 4.545 -11.945 1.00 89.44 94 ILE A CA 1
ATOM 708 C C . ILE A 1 94 ? 5.221 5.186 -11.855 1.00 89.44 94 ILE A C 1
ATOM 710 O O . ILE A 1 94 ? 4.589 5.176 -10.803 1.00 89.44 94 ILE A O 1
ATOM 714 N N . ASP A 1 95 ? 4.738 5.768 -12.949 1.00 88.31 95 ASP A N 1
ATOM 715 C CA . ASP A 1 95 ? 3.397 6.352 -13.007 1.00 88.31 95 ASP A CA 1
ATOM 716 C C . ASP A 1 95 ? 2.365 5.257 -13.296 1.00 88.31 95 ASP A C 1
ATOM 718 O O . ASP A 1 95 ? 2.172 4.848 -14.444 1.00 88.31 95 ASP A O 1
ATOM 722 N N . ALA A 1 96 ? 1.688 4.787 -12.248 1.00 87.19 96 ALA A N 1
ATOM 723 C CA . ALA A 1 96 ? 0.748 3.673 -12.328 1.00 87.19 96 ALA A CA 1
ATOM 724 C C . ALA A 1 96 ? -0.396 3.944 -13.320 1.00 87.19 96 ALA A C 1
ATOM 726 O O . ALA A 1 96 ? -0.860 3.030 -14.001 1.00 87.19 96 ALA A O 1
ATOM 727 N N . ALA A 1 97 ? -0.819 5.207 -13.465 1.00 84.75 97 ALA A N 1
ATOM 728 C CA . ALA A 1 97 ? -1.875 5.572 -14.404 1.00 84.75 97 ALA A CA 1
ATOM 729 C C . ALA A 1 97 ? -1.422 5.440 -15.868 1.00 84.75 97 ALA A C 1
ATOM 731 O O . ALA A 1 97 ? -2.210 5.008 -16.715 1.00 84.75 97 ALA A O 1
ATOM 732 N N . LYS A 1 98 ? -0.162 5.783 -16.171 1.00 89.19 98 LYS A N 1
ATOM 733 C CA . LYS A 1 98 ? 0.408 5.648 -17.524 1.00 89.19 98 LYS A CA 1
ATOM 734 C C . LYS A 1 98 ? 0.652 4.189 -17.892 1.00 89.19 98 LYS A C 1
ATOM 736 O O . LYS A 1 98 ? 0.315 3.787 -19.004 1.00 89.19 98 LYS A O 1
ATOM 741 N N . GLU A 1 99 ? 1.123 3.398 -16.934 1.00 87.62 99 GLU A N 1
ATOM 742 C CA . GLU A 1 99 ? 1.348 1.955 -17.097 1.00 87.62 99 GLU A CA 1
ATOM 743 C C . GLU A 1 99 ? 0.067 1.116 -17.024 1.00 87.62 99 GLU A C 1
ATOM 745 O O . GLU A 1 99 ? 0.100 -0.105 -17.161 1.00 87.62 99 GLU A O 1
ATOM 750 N N . LYS A 1 100 ? -1.091 1.763 -16.843 1.00 88.19 100 LYS A N 1
ATOM 751 C CA . LYS A 1 100 ? -2.410 1.121 -16.748 1.00 88.19 100 LYS A CA 1
ATOM 752 C C . LYS A 1 100 ? -2.521 0.119 -15.593 1.00 88.19 100 LYS A C 1
ATOM 754 O O . LYS A 1 100 ? -3.272 -0.853 -15.677 1.00 88.19 100 LYS A O 1
ATOM 759 N N . ILE A 1 101 ? -1.810 0.385 -14.504 1.00 84.81 101 ILE A N 1
ATOM 760 C CA . ILE A 1 101 ? -1.873 -0.378 -13.261 1.00 84.81 101 ILE A CA 1
ATOM 761 C C . ILE A 1 101 ? -2.996 0.227 -12.415 1.00 84.81 101 ILE A C 1
ATOM 763 O O . ILE A 1 101 ? -2.835 1.270 -11.781 1.00 84.81 101 ILE A O 1
ATOM 767 N N . PHE A 1 102 ? -4.165 -0.411 -12.440 1.00 80.31 102 PHE A N 1
ATOM 768 C CA . PHE A 1 102 ? -5.354 0.046 -11.725 1.00 80.31 102 PHE A CA 1
ATOM 769 C C . PHE A 1 102 ? -5.902 -1.048 -10.819 1.00 80.31 102 PHE A C 1
ATOM 771 O O . PHE A 1 102 ? -6.023 -2.199 -11.232 1.00 80.31 102 PHE A O 1
ATOM 778 N N . ASP A 1 103 ? -6.365 -0.657 -9.634 1.00 74.94 103 ASP A N 1
ATOM 779 C CA . ASP A 1 103 ? -7.188 -1.536 -8.807 1.00 74.94 103 ASP A CA 1
ATOM 780 C C . ASP A 1 103 ? -8.671 -1.218 -8.979 1.00 74.94 103 ASP A C 1
ATOM 782 O O . ASP A 1 103 ? -9.085 -0.063 -9.138 1.00 74.94 103 ASP A O 1
ATOM 786 N N . PHE A 1 104 ? -9.503 -2.239 -8.808 1.00 76.88 104 PHE A N 1
ATOM 787 C CA . PHE A 1 104 ? -10.945 -2.066 -8.754 1.00 76.88 104 PHE A CA 1
ATOM 788 C C . PHE A 1 104 ? -11.360 -1.306 -7.491 1.00 76.88 104 PHE A C 1
ATOM 790 O O . PHE A 1 104 ? -11.229 -1.803 -6.369 1.00 76.88 104 PHE A O 1
ATOM 797 N N . LEU A 1 105 ? -11.951 -0.124 -7.679 1.00 72.44 105 LEU A N 1
ATOM 798 C CA . LEU A 1 105 ? -12.461 0.710 -6.587 1.00 72.44 105 LEU A CA 1
ATOM 799 C C . LEU A 1 105 ? -13.425 -0.053 -5.669 1.00 72.44 105 LEU A C 1
ATOM 801 O O . LEU A 1 105 ? -13.329 0.060 -4.451 1.00 72.44 105 LEU A O 1
ATOM 805 N N . ALA A 1 106 ? -14.329 -0.850 -6.246 1.00 70.44 106 ALA A N 1
ATOM 806 C CA . ALA A 1 106 ? -15.307 -1.623 -5.484 1.00 70.44 106 ALA A CA 1
ATOM 807 C C . ALA A 1 106 ? -14.638 -2.634 -4.541 1.00 70.44 106 ALA A C 1
ATOM 809 O O . ALA A 1 106 ? -15.087 -2.810 -3.412 1.00 70.44 106 ALA A O 1
ATOM 810 N N . ILE A 1 107 ? -13.546 -3.263 -4.983 1.00 70.25 107 ILE A N 1
ATOM 811 C CA . ILE A 1 107 ? -12.807 -4.234 -4.172 1.00 70.25 107 ILE A CA 1
ATOM 812 C C . ILE A 1 107 ? -12.081 -3.509 -3.038 1.00 70.25 107 ILE A C 1
ATOM 814 O O . ILE A 1 107 ? -12.244 -3.903 -1.888 1.00 70.25 107 ILE A O 1
ATOM 818 N N . LYS A 1 108 ? -11.381 -2.401 -3.329 1.00 71.44 108 LYS A N 1
ATOM 819 C CA . LYS A 1 108 ? -10.705 -1.595 -2.296 1.00 71.44 108 LYS A CA 1
ATOM 820 C C . LYS A 1 108 ? -11.676 -1.060 -1.246 1.00 71.44 108 LYS A C 1
ATOM 822 O O . LYS A 1 108 ? -11.415 -1.160 -0.053 1.00 71.44 108 LYS A O 1
ATOM 827 N N . LEU A 1 109 ? -12.819 -0.531 -1.680 1.00 74.88 109 LEU A N 1
ATOM 828 C CA . LEU A 1 109 ? -13.835 -0.004 -0.772 1.00 74.88 109 LEU A CA 1
ATOM 829 C C . LEU A 1 109 ? -14.426 -1.100 0.119 1.00 74.88 109 LEU A C 1
ATOM 831 O O . LEU A 1 109 ? -14.609 -0.885 1.316 1.00 74.88 109 LEU A O 1
ATOM 835 N N . ASN A 1 110 ? -14.737 -2.261 -0.458 1.00 66.81 110 ASN A N 1
ATOM 836 C CA . ASN A 1 110 ? -15.291 -3.374 0.303 1.00 66.81 110 ASN A CA 1
ATOM 837 C C . ASN A 1 110 ? -14.261 -3.962 1.272 1.00 66.81 110 ASN A C 1
ATOM 839 O O . ASN A 1 110 ? -14.635 -4.243 2.404 1.00 66.81 110 ASN A O 1
ATOM 843 N N . ALA A 1 111 ? -12.991 -4.088 0.874 1.00 70.19 111 ALA A N 1
ATOM 844 C CA . ALA A 1 111 ? -11.913 -4.530 1.759 1.00 70.19 111 ALA A CA 1
ATOM 845 C C . ALA A 1 111 ? -11.796 -3.610 2.983 1.00 70.19 111 ALA A C 1
ATOM 847 O O . ALA A 1 111 ? -11.973 -4.071 4.105 1.00 70.19 111 ALA A O 1
ATOM 848 N N . LEU A 1 112 ? -11.671 -2.295 2.767 1.00 70.38 112 LEU A N 1
ATOM 849 C CA . LEU A 1 112 ? -11.574 -1.315 3.855 1.00 70.38 112 LEU A CA 1
ATOM 850 C C . LEU A 1 112 ? -12.805 -1.313 4.770 1.00 70.38 112 LEU A C 1
ATOM 852 O O . LEU A 1 112 ? -12.675 -1.188 5.987 1.00 70.38 112 LEU A O 1
ATOM 856 N N . ARG A 1 113 ? -14.012 -1.449 4.205 1.00 74.56 113 ARG A N 1
ATOM 857 C CA . ARG A 1 113 ? -15.250 -1.544 4.995 1.00 74.56 113 ARG A CA 1
ATOM 858 C C . ARG A 1 113 ? -15.282 -2.804 5.850 1.00 74.56 113 ARG A C 1
ATOM 860 O O . ARG A 1 113 ? -15.547 -2.702 7.040 1.00 74.56 113 ARG A O 1
ATOM 867 N N . LEU A 1 114 ? -14.991 -3.962 5.259 1.00 71.31 114 LEU A N 1
ATOM 868 C CA . LEU A 1 114 ? -14.988 -5.241 5.968 1.00 71.31 114 LEU A CA 1
ATOM 869 C C . LEU A 1 114 ? -13.910 -5.281 7.052 1.00 71.31 114 LEU A C 1
ATOM 871 O O . LEU A 1 114 ? -14.179 -5.758 8.149 1.00 71.31 114 LEU A O 1
ATOM 875 N N . GLU A 1 115 ? -12.724 -4.744 6.774 1.00 71.94 115 GLU A N 1
ATOM 876 C CA . GLU A 1 115 ? -11.639 -4.611 7.749 1.00 71.94 115 GLU A CA 1
ATOM 877 C C . GLU A 1 115 ? -12.030 -3.685 8.902 1.00 71.94 115 GLU A C 1
ATOM 879 O O . GLU A 1 115 ? -11.821 -4.035 10.061 1.00 71.94 115 GLU A O 1
ATOM 884 N N . THR A 1 116 ? -12.654 -2.538 8.611 1.00 70.94 116 THR A N 1
ATOM 885 C CA . THR A 1 116 ? -13.125 -1.600 9.645 1.00 70.94 116 THR A CA 1
ATOM 886 C C . THR A 1 116 ? -14.236 -2.218 10.496 1.00 70.94 116 THR A C 1
ATOM 888 O O . THR A 1 116 ? -14.205 -2.123 11.723 1.00 70.94 116 THR A O 1
ATOM 891 N N . ASP A 1 117 ? -15.199 -2.895 9.870 1.00 71.88 117 ASP A N 1
ATOM 892 C CA . ASP A 1 117 ? -16.279 -3.584 10.578 1.00 71.88 117 ASP A CA 1
ATOM 893 C C . ASP A 1 117 ? -15.736 -4.737 11.428 1.00 71.88 117 ASP A C 1
ATOM 895 O O . ASP A 1 117 ? -16.174 -4.924 12.565 1.00 71.88 117 ASP A O 1
ATOM 899 N N . ALA A 1 118 ? -14.762 -5.497 10.921 1.00 70.44 118 ALA A N 1
ATOM 900 C CA . ALA A 1 118 ? -14.075 -6.519 11.701 1.00 70.44 118 ALA A CA 1
ATOM 901 C C . ALA A 1 118 ? -13.345 -5.883 12.893 1.00 70.44 118 ALA A C 1
ATOM 903 O O . ALA A 1 118 ? -13.558 -6.305 14.027 1.00 70.44 118 ALA A O 1
ATOM 904 N N . ALA A 1 119 ? -12.574 -4.820 12.661 1.00 66.25 119 ALA A N 1
ATOM 905 C CA . ALA A 1 119 ? -11.823 -4.097 13.681 1.00 66.25 119 ALA A CA 1
ATOM 906 C C . ALA A 1 119 ? -12.702 -3.566 14.825 1.00 66.25 119 ALA A C 1
ATOM 908 O O . ALA A 1 119 ? -12.340 -3.704 15.991 1.00 66.25 119 ALA A O 1
ATOM 909 N N . LEU A 1 120 ? -13.874 -3.005 14.513 1.00 65.69 120 LEU A N 1
ATOM 910 C CA . LEU A 1 120 ? -14.822 -2.497 15.515 1.00 65.69 120 LEU A CA 1
ATOM 911 C C . LEU A 1 120 ? -15.524 -3.611 16.305 1.00 65.69 120 LEU A C 1
ATOM 913 O O . LEU A 1 120 ? -15.974 -3.388 17.431 1.00 65.69 120 LEU A O 1
ATOM 917 N N . ASN A 1 121 ? -15.645 -4.800 15.715 1.00 64.81 121 ASN A N 1
ATOM 918 C CA . ASN A 1 121 ? -16.326 -5.941 16.324 1.00 64.81 121 ASN A CA 1
ATOM 919 C C . ASN A 1 121 ? -15.375 -6.912 17.047 1.00 64.81 121 ASN A C 1
ATOM 921 O O . ASN A 1 121 ? -15.850 -7.829 17.727 1.00 64.81 121 ASN A O 1
ATOM 925 N N . VAL A 1 122 ? -14.059 -6.700 16.951 1.00 55.97 122 VAL A N 1
ATOM 926 C CA . VAL A 1 122 ? -13.034 -7.378 17.755 1.00 55.97 122 VAL A CA 1
ATOM 927 C C . VAL A 1 122 ? -13.000 -6.731 19.151 1.00 55.97 122 VAL A C 1
ATOM 929 O O . VAL A 1 122 ? -12.848 -5.519 19.277 1.00 55.97 122 VAL A O 1
ATOM 932 N N . LYS A 1 123 ? -13.189 -7.530 20.212 1.00 47.69 123 LYS A N 1
ATOM 933 C CA . LYS A 1 123 ? -13.116 -7.108 21.625 1.00 47.69 123 LYS A CA 1
ATOM 934 C C . LYS A 1 123 ? -11.966 -7.787 22.349 1.00 47.69 123 LYS A C 1
ATOM 936 O O . LYS A 1 123 ? -11.817 -9.011 22.146 1.00 47.69 123 LYS A O 1
#

pLDDT: mean 74.25, std 12.75, range [31.48, 90.62]

Organism: Rozella allomycis (strain CSF55) (NCBI:txid988480)

Sequence (123 aa):
SSKTVSIVVRGGTVNYLDDIERSIDDAVNNVKSIAQVHNYSASVIKFGEALQIIPRTLVENAGFYPTAEIANLFALHEQGSATLGFNVEEGSQIDAAKEKIFDFLAIKLNALRLETDAALNVK

Secondary structure (DSSP, 8-state):
-----------SSHHHHHHHHHHHHHHHHHHHHHHT---HHHHHHHHHHHHTHHHHHHHHHTTS-HHHHHHHHHHHHHTT-TTEEEETTTTEEEETTTTT----HHHHHHHHHHHHHHHHH--

Radius of gyration: 16.47 Å; chains: 1; bounding box: 33×40×45 Å

InterPro domains:
  IPR002423 Chaperonin Cpn60/GroEL/TCP-1 family [PF00118] (45-120)
  IPR017998 T-complex protein 1 [PTHR11353] (44-120)
  IPR027410 TCP-1-like chaperonin intermediate domain superfamily [G3DSA:3.30.260.10] (1-35)
  IPR027410 TCP-1-like chaperonin intermediate domain superfamily [SSF54849] (2-34)
  IPR027413 GroEL-like equatorial domain superfamily [G3DSA:1.10.560.10] (36-122)
  IPR027413 GroEL-like equatorial domain superfamily [SSF48592] (42-120)